Protein AF-A0A0R3PR36-F1 (afdb_monomer_lite)

Sequence (106 aa):
MVVLSTVSVLVPLFAEQFGPFGVIILRFLMGVGEGMMIPGINGMITGWIPLHEKSTAAALLTSGNQLAGISGNPIAAEFCASTFRWPAVFIASGFFNAVVLKCLYF

pLDDT: mean 79.81, std 6.91, range [46.44, 91.5]

Organism: Angiostrongylus costaricensis (NCBI:txid334426)

Foldseek 3Di:
DVQLLVLLLCQVVCCVVVNPVSNVVSVVSNVVVVVVPVVVVVVVLVVPPDPVCSVVVVVVVVVVVVVCCVVLVVVQVVCCVDPNHNSVSSVVSSVVVVVVVVVVVD

Structure (mmCIF, N/CA/C/O backbone):
data_AF-A0A0R3PR36-F1
#
_entry.id   AF-A0A0R3PR36-F1
#
loop_
_atom_site.group_PDB
_atom_site.id
_atom_site.type_symbol
_atom_site.label_atom_id
_atom_site.label_alt_id
_atom_site.label_comp_id
_atom_site.label_asym_id
_atom_site.label_entity_id
_atom_site.label_seq_id
_atom_site.pdbx_PDB_ins_code
_atom_site.Cartn_x
_atom_site.Cartn_y
_atom_site.Cartn_z
_atom_site.occupancy
_atom_site.B_iso_or_equiv
_atom_site.auth_seq_id
_atom_site.auth_comp_id
_atom_site.auth_asym_id
_atom_site.auth_atom_id
_atom_site.pdbx_PDB_model_num
ATOM 1 N N . MET A 1 1 ? -7.502 4.500 0.898 1.00 64.06 1 MET A N 1
ATOM 2 C CA . MET A 1 1 ? -7.155 3.164 0.359 1.00 64.06 1 MET A CA 1
ATOM 3 C C . MET A 1 1 ? -7.252 3.105 -1.159 1.00 64.06 1 MET A C 1
ATOM 5 O O . MET A 1 1 ? -6.228 2.846 -1.768 1.00 64.06 1 MET A O 1
ATOM 9 N N . VAL A 1 2 ? -8.387 3.460 -1.779 1.00 68.31 2 VAL A N 1
ATOM 10 C CA . VAL A 1 2 ? -8.541 3.463 -3.255 1.00 68.31 2 VAL A CA 1
ATOM 11 C C . VAL A 1 2 ? -7.422 4.226 -3.977 1.00 68.31 2 VAL A C 1
ATOM 13 O O . VAL A 1 2 ? -6.802 3.677 -4.876 1.00 68.31 2 VAL A O 1
ATOM 16 N N . VAL A 1 3 ? -7.085 5.439 -3.521 1.00 72.25 3 VAL A N 1
ATOM 17 C CA . VAL A 1 3 ? -6.003 6.253 -4.115 1.00 72.25 3 VAL A CA 1
ATOM 18 C C . VAL A 1 3 ? -4.659 5.513 -4.127 1.00 72.25 3 VAL A C 1
ATOM 20 O O . VAL A 1 3 ? -3.983 5.495 -5.149 1.00 72.25 3 VAL A O 1
ATOM 23 N N . LEU A 1 4 ? -4.289 4.848 -3.028 1.00 71.12 4 LEU A N 1
ATOM 24 C CA . LEU A 1 4 ? -3.016 4.124 -2.913 1.00 71.12 4 LEU A CA 1
ATOM 25 C C . LEU A 1 4 ? -2.982 2.878 -3.805 1.00 71.12 4 LEU A C 1
ATOM 27 O O . LEU A 1 4 ? -1.959 2.590 -4.427 1.00 71.12 4 LEU A O 1
ATOM 31 N N . SER A 1 5 ? -4.106 2.167 -3.910 1.00 68.88 5 SER A N 1
ATOM 32 C CA . SER A 1 5 ? -4.238 0.993 -4.775 1.00 68.88 5 SER A CA 1
ATOM 33 C C . SER A 1 5 ? -4.184 1.375 -6.256 1.00 68.88 5 SER A C 1
ATOM 35 O O . SER A 1 5 ? -3.447 0.756 -7.019 1.00 68.88 5 SER A O 1
ATOM 37 N N . THR A 1 6 ? -4.894 2.433 -6.659 1.00 73.25 6 THR A N 1
ATOM 38 C CA . THR A 1 6 ? -4.876 2.944 -8.036 1.00 73.25 6 THR A CA 1
ATOM 39 C C . THR A 1 6 ? -3.490 3.456 -8.418 1.00 73.25 6 THR A C 1
A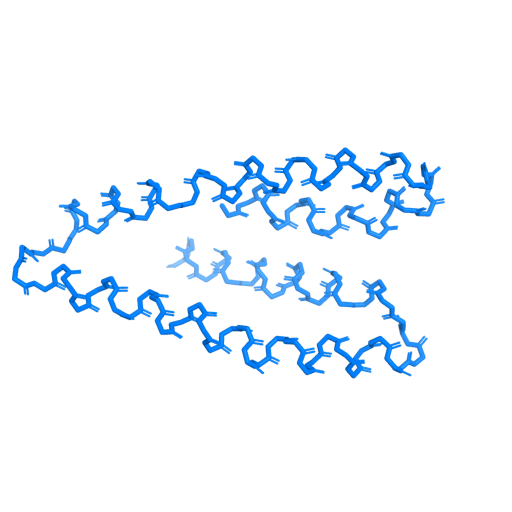TOM 41 O O . THR A 1 6 ? -2.973 3.081 -9.465 1.00 73.25 6 THR A O 1
ATOM 44 N N . VAL A 1 7 ? -2.843 4.247 -7.555 1.00 75.56 7 VAL A N 1
ATOM 45 C CA . VAL A 1 7 ? -1.484 4.750 -7.806 1.00 75.56 7 VAL A CA 1
ATOM 46 C C . VAL A 1 7 ? -0.487 3.595 -7.922 1.00 75.56 7 VAL A C 1
ATOM 48 O O . VAL A 1 7 ? 0.318 3.599 -8.847 1.00 75.56 7 VAL A O 1
ATOM 51 N N . SER A 1 8 ? -0.575 2.570 -7.067 1.00 74.00 8 SER A N 1
ATOM 52 C CA . SER A 1 8 ? 0.334 1.412 -7.115 1.00 74.00 8 SER A CA 1
ATOM 53 C C . SER A 1 8 ? 0.245 0.630 -8.429 1.00 74.00 8 SER A C 1
ATOM 55 O O . SER A 1 8 ? 1.280 0.252 -8.968 1.00 74.00 8 SER A O 1
ATOM 57 N N . VAL A 1 9 ? -0.957 0.435 -8.984 1.00 74.69 9 VAL A N 1
ATOM 58 C CA . VAL A 1 9 ? -1.144 -0.236 -10.288 1.00 74.69 9 VAL A CA 1
ATOM 59 C C . VAL A 1 9 ? -0.625 0.619 -11.452 1.00 74.69 9 VAL A C 1
ATOM 61 O O . VAL A 1 9 ? -0.148 0.082 -12.448 1.00 74.69 9 VAL A O 1
ATOM 64 N N . LEU A 1 10 ? -0.679 1.947 -11.328 1.00 74.25 10 LEU A N 1
ATOM 65 C CA . LEU A 1 10 ? -0.232 2.878 -12.368 1.00 74.25 10 LEU A CA 1
ATOM 66 C C . LEU A 1 10 ? 1.291 3.074 -12.410 1.00 74.25 10 LEU A C 1
ATOM 68 O O . LEU A 1 10 ? 1.812 3.463 -13.453 1.00 74.25 10 LEU A O 1
ATOM 72 N N . VAL A 1 11 ? 2.019 2.782 -11.325 1.00 79.00 11 VAL A N 1
ATOM 73 C CA . VAL A 1 11 ? 3.491 2.906 -11.260 1.00 79.00 11 VAL A CA 1
ATOM 74 C C . VAL A 1 11 ? 4.224 2.159 -12.385 1.00 79.00 11 VAL A C 1
ATOM 76 O O . VAL A 1 11 ? 5.041 2.804 -13.043 1.00 79.00 11 VAL A O 1
ATOM 79 N N . PRO A 1 12 ? 3.979 0.860 -12.657 1.00 71.75 12 PRO A N 1
ATOM 80 C CA . PRO A 1 12 ? 4.669 0.164 -13.744 1.00 71.75 12 PRO A CA 1
ATOM 81 C C . PRO A 1 12 ? 4.345 0.751 -15.127 1.00 71.75 12 PRO A C 1
ATOM 83 O O . PRO A 1 12 ? 5.253 0.933 -15.931 1.00 71.75 12 PRO A O 1
ATOM 86 N N . LEU A 1 13 ? 3.089 1.143 -15.374 1.00 73.62 13 LEU A N 1
ATOM 87 C CA . LEU A 1 13 ? 2.658 1.737 -16.650 1.00 73.62 13 LEU A CA 1
ATOM 88 C C . LEU A 1 13 ? 3.321 3.101 -16.905 1.00 73.62 13 LEU A C 1
ATOM 90 O O . LEU A 1 13 ? 3.843 3.368 -17.986 1.00 73.62 13 LEU A O 1
ATOM 94 N N . PHE A 1 14 ? 3.354 3.962 -15.886 1.00 73.94 14 PHE A N 1
ATOM 95 C CA . PHE A 1 14 ? 3.964 5.288 -15.998 1.00 73.94 14 PHE A CA 1
ATOM 96 C C . PHE A 1 14 ? 5.490 5.236 -16.036 1.00 73.94 14 PHE A C 1
ATOM 98 O O . PHE A 1 14 ? 6.103 6.107 -16.651 1.00 73.94 14 PHE A O 1
ATOM 105 N N . ALA A 1 15 ? 6.110 4.234 -15.409 1.00 75.44 15 ALA A N 1
ATOM 106 C CA . ALA A 1 15 ? 7.553 4.044 -15.490 1.00 75.44 15 ALA A CA 1
ATOM 107 C C . ALA A 1 15 ? 8.007 3.693 -16.914 1.00 75.44 15 ALA A C 1
ATOM 109 O O . ALA A 1 15 ? 9.050 4.180 -17.344 1.00 75.44 15 ALA A O 1
ATOM 110 N N . GLU A 1 16 ? 7.225 2.900 -17.654 1.00 74.12 16 GLU A N 1
ATOM 111 C CA . GLU A 1 16 ? 7.536 2.555 -19.046 1.00 74.12 16 GLU A CA 1
ATOM 112 C C . GLU A 1 16 ? 7.273 3.716 -20.017 1.00 74.12 16 GLU A C 1
ATOM 114 O O . GLU A 1 16 ? 8.068 3.938 -20.927 1.00 74.12 16 GLU A O 1
ATOM 119 N N . GLN A 1 17 ? 6.197 4.490 -19.820 1.00 76.62 17 GLN A N 1
ATOM 120 C CA . GLN A 1 17 ? 5.807 5.555 -20.760 1.00 76.62 17 GLN A CA 1
ATOM 121 C C . GLN A 1 17 ? 6.445 6.924 -20.482 1.00 76.62 17 GLN A C 1
ATOM 123 O O . GLN A 1 17 ? 6.748 7.656 -21.420 1.00 76.62 17 GLN A O 1
ATOM 128 N N . PHE A 1 18 ? 6.640 7.292 -19.213 1.00 75.69 18 PHE A N 1
ATOM 129 C CA . PHE A 1 18 ? 7.090 8.633 -18.802 1.00 75.69 18 PHE A CA 1
ATOM 130 C C . PHE A 1 18 ? 8.443 8.624 -18.079 1.00 75.69 18 PHE A C 1
ATOM 132 O O . PHE A 1 18 ? 8.945 9.679 -17.674 1.00 75.69 18 PHE A O 1
ATOM 139 N N . GLY A 1 19 ? 9.043 7.443 -17.901 1.00 77.44 19 GLY A N 1
ATOM 140 C CA . GLY A 1 19 ? 10.340 7.288 -17.260 1.00 77.44 19 GLY A CA 1
ATOM 141 C C . GLY A 1 19 ? 10.366 7.830 -15.818 1.00 77.44 19 GLY A C 1
ATOM 142 O O . GLY A 1 19 ? 9.369 7.745 -15.093 1.00 77.44 19 GLY A O 1
ATOM 143 N N . PRO A 1 20 ? 11.497 8.395 -15.357 1.00 77.38 20 PRO A N 1
ATOM 144 C CA . PRO A 1 20 ? 11.688 8.756 -13.950 1.00 77.38 20 PRO A CA 1
ATOM 145 C C . PRO A 1 20 ? 10.759 9.878 -13.463 1.00 77.38 20 PRO A C 1
ATOM 147 O O . PRO A 1 20 ? 10.347 9.868 -12.303 1.00 77.38 20 PRO A O 1
ATOM 150 N N . PHE A 1 21 ? 10.370 10.816 -14.334 1.00 81.44 21 PHE A N 1
ATOM 151 C CA . PHE A 1 21 ? 9.473 11.916 -13.963 1.00 81.44 21 PHE A CA 1
ATOM 152 C C . PHE A 1 21 ? 8.060 11.427 -13.614 1.00 81.44 21 PHE A C 1
ATOM 154 O O . PHE A 1 21 ? 7.478 11.894 -12.634 1.00 81.44 21 PHE A O 1
ATOM 161 N N . GLY A 1 22 ? 7.532 10.441 -14.350 1.00 80.19 22 GLY A N 1
ATOM 162 C CA . GLY A 1 22 ? 6.227 9.841 -14.052 1.00 80.19 22 GLY A CA 1
ATOM 163 C C . GLY A 1 22 ? 6.199 9.149 -12.687 1.00 80.19 22 GLY A C 1
ATOM 164 O O . GLY A 1 22 ? 5.252 9.308 -11.917 1.00 80.19 22 GLY A O 1
ATOM 165 N N . VAL A 1 23 ? 7.281 8.448 -12.337 1.00 81.00 23 VAL A N 1
ATOM 166 C CA . VAL A 1 23 ? 7.410 7.763 -11.042 1.00 81.00 23 VAL A CA 1
ATOM 167 C C . VAL A 1 23 ? 7.474 8.755 -9.877 1.00 81.00 23 VAL A C 1
ATOM 169 O O . VAL A 1 23 ? 6.875 8.497 -8.834 1.00 81.00 23 VAL A O 1
ATOM 172 N N . ILE A 1 24 ? 8.145 9.901 -10.044 1.00 85.56 24 ILE A N 1
ATOM 173 C CA . ILE A 1 24 ? 8.231 10.947 -9.009 1.00 85.56 24 ILE A CA 1
ATOM 174 C C . ILE A 1 24 ? 6.844 11.513 -8.681 1.00 85.56 24 ILE A C 1
ATOM 176 O O . ILE A 1 24 ? 6.489 11.635 -7.509 1.00 85.56 24 ILE A O 1
ATOM 180 N N . ILE A 1 25 ? 6.033 11.805 -9.701 1.00 85.12 25 ILE A N 1
ATOM 181 C CA . ILE A 1 25 ? 4.670 12.321 -9.507 1.00 85.12 25 ILE A CA 1
ATOM 182 C C . ILE A 1 25 ? 3.804 11.287 -8.779 1.00 85.12 25 ILE A C 1
ATOM 184 O O . ILE A 1 25 ? 3.110 11.617 -7.817 1.00 85.12 25 ILE A O 1
ATOM 188 N N . LEU A 1 26 ? 3.880 10.017 -9.184 1.00 83.12 26 LEU A N 1
ATOM 189 C CA . LEU A 1 26 ? 3.135 8.945 -8.522 1.00 83.12 26 LEU A CA 1
ATOM 190 C C . LEU A 1 26 ? 3.597 8.718 -7.077 1.00 83.12 26 LEU A C 1
ATOM 192 O O . LEU A 1 26 ? 2.765 8.485 -6.203 1.00 83.12 26 LEU A O 1
ATOM 196 N N . ARG A 1 27 ? 4.898 8.844 -6.788 1.00 83.50 27 ARG A N 1
ATOM 197 C CA . ARG A 1 27 ? 5.436 8.807 -5.417 1.00 83.50 27 ARG A CA 1
ATOM 198 C C . ARG A 1 27 ? 4.896 9.947 -4.560 1.00 83.50 27 ARG A C 1
ATOM 200 O O . ARG A 1 27 ? 4.534 9.707 -3.412 1.00 83.50 27 ARG A O 1
ATOM 207 N N . PHE A 1 28 ? 4.791 11.154 -5.113 1.00 87.38 28 PHE A N 1
ATOM 208 C CA . PHE A 1 28 ? 4.185 12.283 -4.410 1.00 87.38 28 PHE A CA 1
ATOM 209 C C . PHE A 1 28 ? 2.713 12.009 -4.069 1.00 87.38 28 PHE A C 1
ATOM 211 O O . PHE A 1 28 ? 2.306 12.152 -2.918 1.00 87.38 28 PHE A O 1
ATOM 218 N N . LEU A 1 29 ? 1.929 11.529 -5.040 1.00 85.12 29 LEU A N 1
ATOM 219 C CA . LEU A 1 29 ? 0.524 11.166 -4.823 1.00 85.12 29 LEU A CA 1
ATOM 220 C C . LEU A 1 29 ? 0.359 10.032 -3.801 1.00 85.12 29 LEU A C 1
ATOM 222 O O . LEU A 1 29 ? -0.570 10.060 -2.994 1.00 85.12 29 LEU A O 1
ATOM 226 N N . MET A 1 30 ? 1.273 9.060 -3.805 1.00 83.44 30 MET A N 1
ATOM 227 C CA . MET A 1 30 ? 1.311 7.995 -2.805 1.00 83.44 30 MET A CA 1
ATOM 228 C C . MET A 1 30 ? 1.533 8.566 -1.399 1.00 83.44 30 MET A C 1
ATOM 230 O O . MET A 1 30 ? 0.764 8.251 -0.497 1.00 83.44 30 MET A O 1
ATOM 234 N N . GLY A 1 31 ? 2.499 9.475 -1.230 1.00 84.12 31 GLY A N 1
ATOM 235 C CA . GLY A 1 31 ? 2.754 10.134 0.054 1.00 84.12 31 GLY A CA 1
ATOM 236 C C . GLY A 1 31 ? 1.557 10.945 0.564 1.00 84.12 31 GLY A C 1
ATOM 237 O O . GLY A 1 31 ? 1.212 10.871 1.741 1.00 84.12 31 GLY A O 1
ATOM 238 N N . VAL A 1 32 ? 0.858 11.656 -0.327 1.00 86.56 32 VAL A N 1
ATOM 239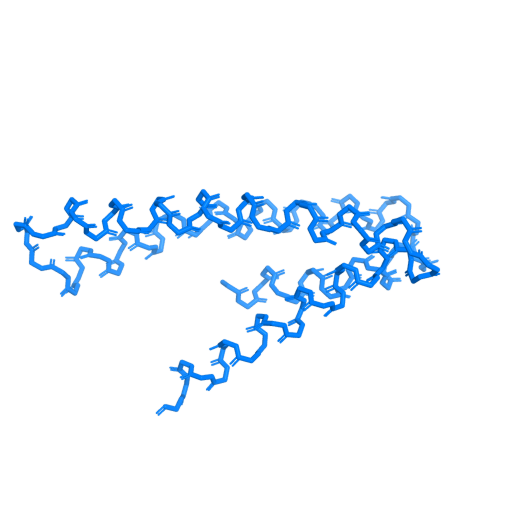 C CA . VAL A 1 32 ? -0.385 12.372 0.020 1.00 86.56 32 VAL A CA 1
ATOM 240 C C . VAL A 1 32 ? -1.470 11.397 0.495 1.00 86.56 32 VAL A C 1
ATOM 242 O O . VAL A 1 32 ? -2.146 11.651 1.493 1.00 86.56 32 VAL A O 1
ATOM 245 N N . GLY A 1 33 ? -1.622 10.257 -0.185 1.00 82.19 33 GLY A N 1
ATOM 246 C CA . GLY A 1 33 ? -2.581 9.219 0.193 1.00 82.19 33 GLY A CA 1
ATOM 247 C C . GLY A 1 33 ? -2.271 8.558 1.540 1.00 82.19 33 GLY A C 1
ATOM 248 O O . GLY A 1 33 ? -3.191 8.324 2.326 1.00 82.19 33 GLY A O 1
ATOM 249 N N . GLU A 1 34 ? -0.998 8.280 1.823 1.00 82.69 34 GLU A N 1
ATOM 250 C CA . GLU A 1 34 ? -0.555 7.704 3.099 1.00 82.69 34 GLU A CA 1
ATOM 251 C C . GLU A 1 34 ? -0.724 8.694 4.255 1.00 82.69 34 GLU A C 1
ATOM 253 O O . GLU A 1 34 ? -1.200 8.313 5.325 1.00 82.69 34 GLU A O 1
ATOM 258 N N . GLY A 1 35 ? -0.444 9.982 4.033 1.00 83.88 35 GLY A N 1
ATOM 259 C CA . GLY A 1 35 ? -0.623 11.022 5.051 1.00 83.88 35 GLY A CA 1
ATOM 260 C C . GLY A 1 35 ? -2.065 11.140 5.562 1.00 83.88 35 GLY A C 1
ATOM 261 O O . GLY A 1 35 ? -2.291 11.389 6.744 1.00 83.88 35 GLY A O 1
ATOM 262 N N . MET A 1 36 ? -3.057 10.892 4.702 1.00 83.31 36 MET A N 1
ATOM 263 C CA . MET A 1 36 ? -4.477 10.911 5.082 1.00 83.31 36 MET A CA 1
ATOM 264 C C . MET A 1 36 ? -4.957 9.622 5.767 1.00 83.31 36 MET A C 1
ATOM 266 O O . MET A 1 36 ? -6.058 9.588 6.320 1.00 83.31 36 MET A O 1
ATOM 270 N N . MET A 1 37 ? -4.159 8.552 5.757 1.00 83.50 37 MET A N 1
ATOM 271 C CA . MET A 1 37 ? -4.572 7.247 6.274 1.00 83.50 37 MET A CA 1
ATOM 272 C C . MET A 1 37 ? -4.700 7.242 7.803 1.00 83.50 37 MET A C 1
ATOM 274 O O . MET A 1 37 ? -5.732 6.833 8.331 1.00 83.50 37 MET A O 1
ATOM 278 N N . ILE A 1 38 ? -3.688 7.738 8.518 1.00 84.50 38 ILE A N 1
ATOM 279 C CA . ILE A 1 38 ? -3.664 7.767 9.989 1.00 84.50 38 ILE A CA 1
ATOM 280 C C . ILE A 1 38 ? -4.818 8.585 10.601 1.00 84.50 38 ILE A C 1
ATOM 282 O O . ILE A 1 38 ? -5.483 8.059 11.499 1.00 84.50 38 ILE A O 1
ATOM 286 N N . PRO A 1 39 ? -5.123 9.824 10.161 1.00 84.94 39 PRO A N 1
ATOM 287 C CA . PRO A 1 39 ? -6.273 10.555 10.695 1.00 84.94 39 PRO A CA 1
ATOM 288 C C . PRO A 1 39 ? -7.605 9.872 10.356 1.00 84.94 39 PRO A C 1
ATOM 290 O O . PRO A 1 39 ? -8.489 9.823 11.210 1.00 84.94 39 PRO A O 1
ATOM 293 N N . GLY A 1 40 ? -7.738 9.274 9.166 1.00 83.94 40 GLY A N 1
ATOM 294 C CA . GLY A 1 40 ? -8.932 8.511 8.790 1.00 83.94 40 GLY A CA 1
ATOM 295 C C . GLY A 1 40 ? -9.170 7.299 9.696 1.00 83.94 40 GLY A C 1
ATOM 296 O O . GLY A 1 40 ? -10.283 7.091 10.178 1.00 83.94 40 GLY A O 1
ATOM 297 N N . ILE A 1 41 ? -8.118 6.533 9.996 1.00 84.12 41 ILE A N 1
ATOM 298 C CA . ILE A 1 41 ? -8.208 5.378 10.900 1.00 84.12 41 ILE A CA 1
ATOM 299 C C . ILE A 1 41 ? -8.542 5.816 12.326 1.00 84.12 41 ILE A C 1
ATOM 301 O O . ILE A 1 41 ? -9.423 5.230 12.952 1.00 84.12 41 ILE A O 1
ATOM 305 N N . ASN A 1 42 ? -7.902 6.873 12.830 1.00 85.00 42 ASN A N 1
ATOM 306 C CA . ASN A 1 42 ? -8.225 7.412 14.151 1.00 85.00 42 ASN A CA 1
ATOM 307 C C . ASN A 1 42 ? -9.678 7.913 14.232 1.00 85.00 42 ASN A C 1
ATOM 309 O O . ASN A 1 42 ? -10.341 7.693 15.246 1.00 85.00 42 ASN A O 1
ATOM 313 N N . GLY A 1 43 ? -10.219 8.507 13.164 1.00 84.50 43 GLY A N 1
ATOM 314 C CA . GLY A 1 43 ? -11.639 8.864 13.083 1.00 84.50 43 GLY A CA 1
ATOM 315 C C . GLY A 1 43 ? -12.565 7.644 13.178 1.00 84.50 43 GLY A C 1
ATOM 316 O O . GLY A 1 43 ? -13.539 7.659 13.927 1.00 84.50 43 GLY A O 1
ATOM 317 N N . MET A 1 44 ? -12.229 6.545 12.497 1.00 84.00 44 MET A N 1
ATOM 318 C CA . MET A 1 44 ? -13.007 5.300 12.576 1.00 84.00 44 MET A CA 1
ATOM 319 C C . MET A 1 44 ? -12.930 4.653 13.964 1.00 84.00 44 MET A C 1
ATOM 321 O O . MET A 1 44 ? -13.960 4.311 14.540 1.00 84.00 44 MET A O 1
ATOM 325 N N . ILE A 1 45 ? -11.728 4.536 14.540 1.00 83.62 45 ILE A N 1
ATOM 326 C CA . ILE A 1 45 ? -11.531 3.954 15.878 1.00 83.62 45 ILE A CA 1
ATOM 327 C C . ILE A 1 45 ? -12.279 4.774 16.930 1.00 83.62 45 ILE A C 1
ATOM 329 O O . ILE A 1 45 ? -12.915 4.215 17.818 1.00 83.62 45 ILE A O 1
ATOM 333 N N . THR A 1 46 ? -12.237 6.104 16.844 1.00 81.50 46 THR A N 1
ATOM 334 C CA . THR A 1 46 ? -12.907 6.955 17.835 1.00 81.50 46 THR A CA 1
ATOM 335 C C . THR A 1 46 ? -14.430 6.898 17.755 1.00 81.50 46 THR A C 1
ATOM 337 O O . THR A 1 46 ? -15.054 7.027 18.809 1.00 81.50 46 THR A O 1
ATOM 340 N N . GLY A 1 47 ? -14.999 6.684 16.561 1.00 83.88 47 GLY A N 1
ATOM 341 C CA . GLY A 1 47 ? -16.444 6.590 16.341 1.00 83.88 47 GLY A CA 1
ATOM 342 C C . GLY A 1 47 ? -17.059 5.212 16.606 1.00 83.88 47 GLY A C 1
ATOM 343 O O . GLY A 1 47 ? -18.218 5.147 16.999 1.00 83.88 47 GLY A O 1
ATOM 344 N N . TRP A 1 48 ? -16.305 4.125 16.412 1.00 82.94 48 TRP A N 1
ATOM 345 C CA . TRP A 1 48 ? -16.843 2.756 16.469 1.00 82.94 48 TRP A CA 1
ATOM 346 C C . TRP A 1 48 ? -16.355 1.937 17.670 1.00 82.94 48 TRP A C 1
ATOM 348 O O . TRP A 1 48 ? -17.056 1.026 18.101 1.00 82.94 48 TRP A O 1
ATOM 358 N N . ILE A 1 49 ? -15.173 2.241 18.222 1.00 83.81 49 ILE A N 1
ATOM 359 C CA . ILE A 1 49 ? -14.571 1.461 19.314 1.00 83.81 49 ILE A CA 1
ATOM 360 C C . ILE A 1 49 ? -14.786 2.182 20.659 1.00 83.81 49 ILE A C 1
ATOM 362 O O . ILE A 1 49 ? -14.448 3.368 20.786 1.00 83.81 49 ILE A O 1
ATOM 366 N N . PRO A 1 50 ? -15.303 1.495 21.696 1.00 83.75 50 PRO A N 1
ATOM 367 C CA . PRO A 1 50 ? -15.463 2.066 23.031 1.00 83.75 50 PRO A CA 1
ATOM 368 C C . PRO A 1 50 ? -14.113 2.449 23.657 1.00 83.75 50 PRO A C 1
ATOM 370 O O . PRO A 1 50 ? -13.080 1.841 23.386 1.00 83.75 50 PRO A O 1
ATOM 373 N N . LEU A 1 51 ? -14.112 3.485 24.505 1.00 79.56 51 LEU A N 1
ATOM 374 C CA . LEU A 1 51 ? -12.900 4.121 25.053 1.00 79.56 51 LEU A CA 1
ATOM 375 C C . LEU A 1 51 ? -11.903 3.150 25.701 1.00 79.56 51 LEU A C 1
ATOM 377 O O . LEU A 1 51 ? -10.701 3.385 25.596 1.00 79.56 51 LEU A O 1
ATOM 381 N N . HIS A 1 52 ? -12.378 2.074 26.330 1.00 82.38 52 HIS A N 1
ATOM 382 C CA . HIS A 1 52 ? -11.521 1.107 27.016 1.00 82.38 52 HIS A CA 1
ATOM 383 C C . HIS A 1 52 ? -10.767 0.160 26.069 1.00 82.38 52 HIS A C 1
ATOM 385 O O . HIS A 1 52 ? -9.737 -0.371 26.466 1.00 82.38 52 HIS A O 1
ATOM 391 N N . GLU A 1 53 ? -11.218 -0.014 24.821 1.00 86.44 53 GLU A N 1
ATOM 392 C CA . GLU A 1 53 ? -10.597 -0.929 23.838 1.00 86.44 53 GLU A CA 1
ATOM 393 C C . GLU A 1 53 ? -9.851 -0.195 22.722 1.00 86.44 53 GLU A C 1
ATOM 395 O O . GLU A 1 53 ? -9.239 -0.826 21.859 1.00 86.44 53 GLU A O 1
ATOM 400 N N . LYS A 1 54 ? -9.851 1.145 22.731 1.00 82.88 54 LYS A N 1
ATOM 401 C CA . LYS A 1 54 ? -9.185 1.951 21.693 1.00 82.88 54 LYS A CA 1
ATOM 402 C C . LYS A 1 54 ? -7.690 1.661 21.594 1.00 82.88 54 LYS A C 1
ATOM 404 O O . LYS A 1 54 ? -7.157 1.599 20.489 1.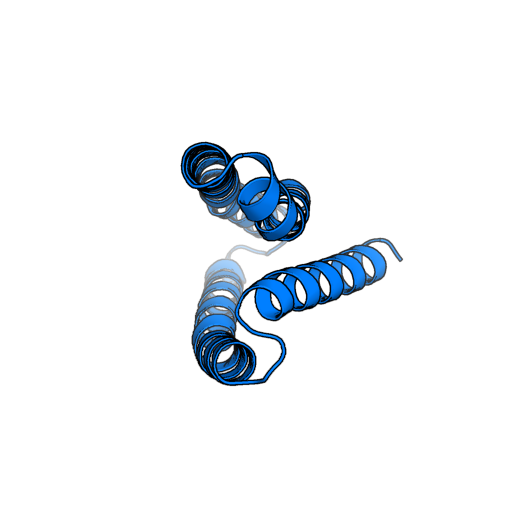00 82.88 54 LYS A O 1
ATOM 409 N N . SER A 1 55 ? -7.019 1.463 22.729 1.00 86.00 55 SER A N 1
ATOM 410 C CA . SER A 1 55 ? -5.598 1.102 22.767 1.00 86.00 55 SER A CA 1
ATOM 411 C C . SER A 1 55 ? -5.348 -0.274 22.146 1.00 86.00 55 SER A C 1
ATOM 413 O O . SER A 1 55 ? -4.411 -0.423 21.365 1.00 86.00 55 SER A O 1
ATOM 415 N N . THR A 1 56 ? -6.219 -1.250 22.410 1.00 88.12 56 THR A N 1
ATOM 416 C CA . THR A 1 56 ? -6.167 -2.586 21.802 1.00 88.12 56 THR A CA 1
ATOM 417 C C . THR A 1 56 ? -6.385 -2.518 20.290 1.00 88.12 56 THR A C 1
ATOM 419 O O . THR A 1 56 ? -5.620 -3.115 19.535 1.00 88.12 56 THR A O 1
ATOM 422 N N . ALA A 1 57 ? -7.363 -1.736 19.824 1.00 85.75 57 ALA A N 1
ATOM 423 C CA . ALA A 1 57 ? -7.609 -1.528 18.396 1.00 85.75 57 ALA A CA 1
ATOM 424 C C . ALA A 1 57 ? -6.414 -0.857 17.689 1.00 85.75 57 ALA A C 1
ATOM 426 O O . ALA A 1 57 ? -6.006 -1.285 16.608 1.00 85.75 57 ALA A O 1
ATOM 427 N N . ALA A 1 58 ? -5.798 0.152 18.312 1.00 86.44 58 ALA A N 1
ATOM 428 C CA . ALA A 1 58 ? -4.595 0.801 17.787 1.00 86.44 58 ALA A CA 1
ATOM 429 C C . ALA A 1 58 ? -3.366 -0.131 17.786 1.00 86.44 58 ALA A C 1
ATOM 431 O O . ALA A 1 58 ? -2.554 -0.098 16.855 1.00 86.44 58 ALA A O 1
ATOM 432 N N . ALA A 1 59 ? -3.238 -0.994 18.799 1.00 88.00 59 ALA A N 1
ATOM 433 C CA . ALA A 1 59 ? -2.189 -2.006 18.862 1.00 88.00 59 ALA A CA 1
ATOM 434 C C . ALA A 1 59 ? -2.347 -3.053 17.749 1.00 88.00 59 ALA A C 1
ATOM 436 O O . ALA A 1 59 ? -1.361 -3.377 17.091 1.00 88.00 59 ALA A O 1
ATOM 437 N N . LEU A 1 60 ? -3.577 -3.515 17.486 1.00 89.00 60 LEU A N 1
ATOM 438 C CA . LEU A 1 60 ? -3.896 -4.420 16.375 1.00 89.00 60 LEU A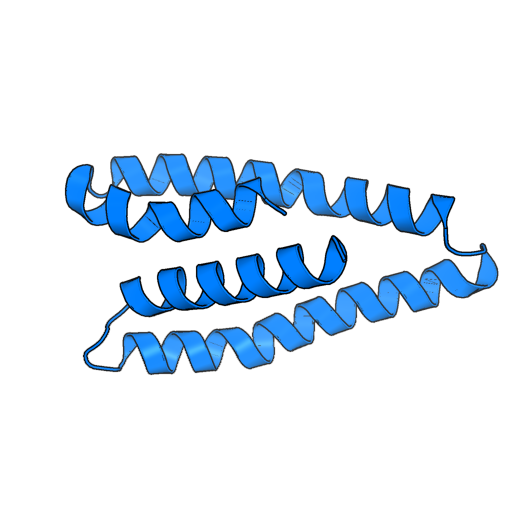 CA 1
ATOM 439 C C . LEU A 1 60 ? -3.594 -3.796 15.006 1.00 89.00 60 LEU A C 1
ATOM 441 O O . LEU A 1 60 ? -3.042 -4.458 14.130 1.00 89.00 60 LEU A O 1
ATOM 445 N N . LEU A 1 61 ? -3.901 -2.509 14.823 1.00 87.06 61 LEU A N 1
ATOM 446 C CA . LEU A 1 61 ? -3.542 -1.785 13.602 1.00 87.06 61 LEU A CA 1
ATOM 447 C C . LEU A 1 61 ? -2.020 -1.759 13.394 1.00 87.06 61 LEU A C 1
ATOM 449 O O . LEU A 1 61 ? -1.521 -2.040 12.304 1.00 87.06 61 LEU A O 1
ATOM 453 N N . THR A 1 62 ? -1.278 -1.420 14.448 1.00 88.25 62 THR A N 1
ATOM 454 C CA . THR A 1 62 ? 0.182 -1.286 14.386 1.00 88.25 62 THR A CA 1
ATOM 455 C C . THR A 1 62 ? 0.857 -2.637 14.160 1.00 88.25 62 THR A C 1
ATOM 457 O O . THR A 1 62 ? 1.783 -2.735 13.355 1.00 88.25 62 THR A O 1
ATOM 460 N N . SER A 1 63 ? 0.391 -3.694 14.829 1.00 91.50 63 SER A N 1
ATOM 461 C CA . SER A 1 63 ? 0.905 -5.050 14.627 1.00 91.50 63 SER A CA 1
ATOM 462 C C . SER A 1 63 ? 0.606 -5.562 13.218 1.00 91.50 63 SER A C 1
ATOM 464 O O . SER A 1 63 ? 1.495 -6.136 12.592 1.00 91.50 63 SER A O 1
ATOM 466 N N . GLY A 1 64 ? -0.580 -5.268 12.673 1.00 86.31 64 GLY A N 1
ATOM 467 C CA . GLY A 1 64 ? -0.918 -5.543 11.276 1.00 86.31 64 GLY A CA 1
ATOM 468 C C . GLY A 1 64 ? 0.041 -4.866 10.293 1.00 86.31 64 GLY A C 1
ATOM 469 O O . GLY A 1 64 ? 0.529 -5.514 9.369 1.00 86.31 64 GLY A O 1
ATOM 470 N N . ASN A 1 65 ? 0.388 -3.595 10.526 1.00 87.25 65 ASN A N 1
ATOM 471 C CA . ASN A 1 65 ? 1.358 -2.875 9.696 1.00 87.25 65 ASN A CA 1
ATOM 472 C C . ASN A 1 65 ? 2.763 -3.503 9.750 1.00 87.25 65 ASN A C 1
ATOM 474 O O . ASN A 1 65 ? 3.413 -3.664 8.718 1.00 87.25 65 ASN A O 1
ATOM 478 N N . GLN A 1 66 ? 3.229 -3.902 10.937 1.00 90.25 66 GLN A N 1
ATOM 479 C CA . GLN A 1 66 ? 4.526 -4.574 11.071 1.00 90.25 66 GLN A CA 1
ATOM 480 C C . GLN A 1 66 ? 4.537 -5.954 10.406 1.00 90.25 66 GLN A C 1
ATOM 482 O O . GLN A 1 66 ? 5.492 -6.292 9.707 1.00 90.25 66 GLN A O 1
ATOM 487 N N . LEU A 1 67 ? 3.460 -6.729 10.559 1.00 89.12 67 LEU A N 1
ATOM 488 C CA . LEU A 1 67 ? 3.312 -8.027 9.905 1.00 89.12 67 LEU A CA 1
ATOM 489 C C . LEU A 1 67 ? 3.308 -7.888 8.377 1.00 89.12 67 LEU A C 1
ATOM 491 O O . LEU A 1 67 ? 3.956 -8.676 7.685 1.00 89.12 67 LEU A O 1
ATOM 495 N N . ALA A 1 68 ? 2.625 -6.868 7.850 1.00 84.50 68 ALA A N 1
ATOM 496 C CA . ALA A 1 68 ? 2.620 -6.557 6.425 1.00 84.50 68 ALA A CA 1
ATOM 497 C C . ALA A 1 68 ? 4.026 -6.218 5.908 1.00 84.50 68 ALA A C 1
ATOM 499 O O . ALA A 1 68 ? 4.402 -6.686 4.840 1.00 84.50 68 ALA A O 1
ATOM 500 N N . GLY A 1 69 ? 4.837 -5.479 6.672 1.00 85.38 69 GLY A N 1
ATOM 501 C CA . GLY A 1 69 ? 6.233 -5.205 6.311 1.00 85.38 69 GLY A CA 1
ATOM 502 C C . GLY A 1 69 ? 7.115 -6.459 6.319 1.00 85.38 69 GLY A C 1
ATOM 503 O O . GLY A 1 69 ? 7.861 -6.700 5.370 1.00 85.38 69 GLY A O 1
ATOM 504 N N . ILE A 1 70 ? 6.999 -7.287 7.364 1.00 88.94 70 ILE A N 1
ATOM 505 C CA . ILE A 1 70 ? 7.794 -8.517 7.523 1.00 88.94 70 ILE A CA 1
ATOM 506 C C . ILE A 1 70 ? 7.464 -9.549 6.443 1.00 88.94 70 ILE A C 1
ATOM 508 O O . ILE A 1 70 ? 8.364 -10.221 5.954 1.00 88.94 70 ILE A O 1
ATOM 512 N N . SER A 1 71 ? 6.193 -9.682 6.064 1.00 85.56 71 SER A N 1
ATOM 513 C CA . SER A 1 71 ? 5.768 -10.615 5.013 1.00 85.56 71 SER A CA 1
ATOM 514 C C . SER A 1 71 ? 5.926 -10.030 3.608 1.00 85.56 71 SER A C 1
ATOM 516 O O . SER A 1 71 ? 6.393 -10.714 2.701 1.00 85.56 71 SER A O 1
ATOM 518 N N . GLY A 1 72 ? 5.587 -8.755 3.421 1.00 83.00 72 GLY A N 1
ATOM 519 C CA . GLY A 1 72 ? 5.581 -8.090 2.122 1.00 83.00 72 GLY A CA 1
ATOM 520 C C . GLY A 1 72 ? 6.973 -7.861 1.544 1.00 83.00 72 GLY A C 1
ATOM 521 O O . GLY A 1 72 ? 7.167 -8.086 0.351 1.00 83.00 72 GLY A O 1
ATOM 522 N N . ASN A 1 73 ? 7.957 -7.469 2.362 1.00 85.06 73 ASN A N 1
ATOM 523 C CA . ASN A 1 73 ? 9.306 -7.173 1.866 1.00 85.06 73 ASN A CA 1
ATOM 524 C C . ASN A 1 73 ? 10.022 -8.404 1.272 1.00 85.06 73 ASN A C 1
ATOM 526 O O . ASN A 1 73 ? 10.543 -8.283 0.162 1.00 85.06 73 ASN A O 1
ATOM 530 N N . PRO A 1 74 ? 10.039 -9.586 1.923 1.00 86.62 74 PRO A N 1
ATOM 531 C CA . PRO A 1 74 ? 10.607 -10.798 1.332 1.00 86.62 74 PRO A CA 1
ATOM 532 C C . PRO A 1 74 ? 9.879 -11.231 0.060 1.00 86.62 74 PRO A C 1
ATOM 534 O O . PRO A 1 74 ? 10.525 -11.559 -0.928 1.00 86.62 74 PRO A O 1
ATOM 537 N N . ILE A 1 75 ? 8.543 -11.167 0.048 1.00 83.62 75 ILE A N 1
ATOM 538 C CA . ILE A 1 75 ? 7.741 -11.507 -1.136 1.00 83.62 75 ILE A CA 1
ATOM 539 C C . ILE A 1 75 ? 8.095 -10.575 -2.302 1.00 83.62 75 ILE A C 1
ATOM 541 O O . ILE A 1 75 ? 8.320 -11.034 -3.420 1.00 83.62 75 ILE A O 1
ATOM 545 N N . ALA A 1 76 ? 8.200 -9.269 -2.045 1.00 82.06 76 ALA A N 1
ATOM 546 C CA . ALA A 1 76 ? 8.616 -8.298 -3.048 1.00 82.06 76 ALA A CA 1
ATOM 547 C C . ALA A 1 76 ? 10.047 -8.560 -3.548 1.00 82.06 76 ALA A C 1
ATOM 549 O O . ALA A 1 76 ? 10.299 -8.442 -4.748 1.00 82.06 76 ALA A O 1
ATOM 550 N N . ALA A 1 77 ? 10.968 -8.945 -2.658 1.00 82.69 77 ALA A N 1
ATOM 551 C CA . ALA A 1 77 ? 12.344 -9.281 -3.016 1.00 82.69 77 ALA A CA 1
ATOM 552 C C . ALA A 1 77 ? 12.416 -10.519 -3.925 1.00 82.69 77 ALA A C 1
ATOM 554 O O . ALA A 1 77 ? 13.081 -10.472 -4.959 1.00 82.69 77 ALA A O 1
ATOM 555 N N . GLU A 1 78 ? 11.673 -11.578 -3.599 1.00 83.56 78 GLU A N 1
ATOM 556 C CA . GLU A 1 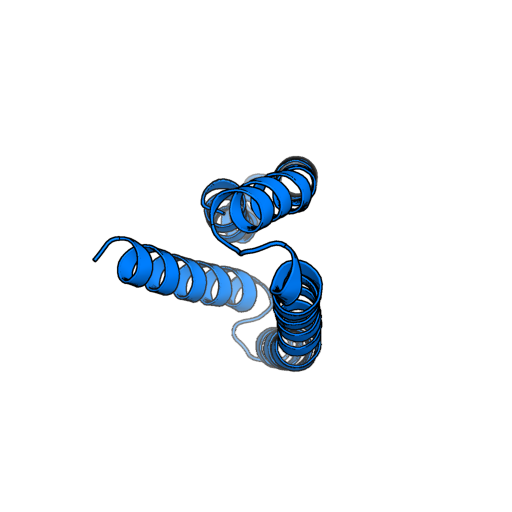78 ? 11.568 -12.794 -4.417 1.00 83.56 78 GLU A CA 1
ATOM 557 C C . GLU A 1 78 ? 10.983 -12.501 -5.804 1.00 83.56 78 GLU A C 1
ATOM 559 O O . GLU A 1 78 ? 11.529 -12.917 -6.827 1.00 83.56 78 GLU A O 1
ATOM 564 N N . PHE A 1 79 ? 9.917 -11.697 -5.878 1.00 79.19 79 PHE A N 1
ATOM 565 C CA . PHE A 1 79 ? 9.363 -11.270 -7.165 1.00 79.19 79 PHE A CA 1
ATOM 566 C C . PHE A 1 79 ? 10.363 -10.447 -7.985 1.00 79.19 79 PHE A C 1
ATOM 568 O O . PHE A 1 79 ? 10.472 -10.665 -9.193 1.00 79.19 79 PHE A O 1
ATOM 575 N N . CYS A 1 80 ? 11.134 -9.559 -7.347 1.00 79.94 80 CYS A N 1
ATOM 576 C CA . CYS A 1 80 ? 12.188 -8.797 -8.018 1.00 79.94 80 CYS A CA 1
ATOM 577 C C . CYS A 1 80 ? 13.330 -9.683 -8.540 1.00 79.94 80 CYS A C 1
ATOM 579 O O . CYS A 1 80 ? 13.897 -9.362 -9.584 1.00 79.94 80 CYS A O 1
ATOM 581 N N . ALA A 1 81 ? 13.660 -10.768 -7.833 1.00 80.62 81 ALA A N 1
ATOM 582 C CA . ALA A 1 81 ? 14.678 -11.738 -8.232 1.00 80.62 81 ALA A CA 1
ATOM 583 C C . ALA A 1 81 ? 14.193 -12.699 -9.335 1.00 80.62 81 ALA A C 1
ATOM 585 O O . ALA A 1 81 ? 14.996 -13.211 -10.115 1.00 80.62 81 ALA A O 1
ATOM 586 N N . SER A 1 82 ? 12.881 -12.928 -9.424 1.00 77.56 82 SER A N 1
ATOM 587 C CA . SER A 1 82 ? 12.265 -13.771 -10.450 1.00 77.56 82 SER A CA 1
ATOM 588 C C . SER A 1 82 ? 12.287 -13.132 -11.849 1.00 77.56 82 SER A C 1
ATOM 590 O O . SER A 1 82 ? 12.446 -11.921 -12.020 1.00 77.56 82 SER A O 1
ATOM 592 N N . THR A 1 83 ? 12.025 -13.938 -12.882 1.00 72.38 83 THR A N 1
ATOM 593 C CA . THR A 1 83 ? 11.906 -13.489 -14.284 1.00 72.38 83 THR A CA 1
ATOM 594 C C . THR A 1 83 ? 10.852 -12.388 -14.483 1.00 72.38 83 THR A C 1
ATOM 596 O O . THR A 1 83 ? 10.936 -11.623 -15.443 1.00 72.38 83 THR A O 1
ATOM 599 N N . PHE A 1 84 ? 9.891 -12.269 -13.561 1.00 68.00 84 PHE A N 1
ATOM 600 C CA . PHE A 1 84 ? 8.809 -11.284 -13.596 1.00 68.00 84 PHE A CA 1
ATOM 601 C C . PHE A 1 84 ? 9.207 -9.880 -13.106 1.00 68.00 84 PHE A C 1
ATOM 603 O O . PHE A 1 84 ? 8.439 -8.935 -13.304 1.00 68.00 84 PHE A O 1
ATOM 610 N N . ARG A 1 85 ? 10.425 -9.721 -12.562 1.00 77.00 85 ARG A N 1
ATOM 611 C CA . ARG A 1 85 ? 11.043 -8.438 -12.180 1.00 77.00 85 ARG A CA 1
ATOM 612 C C . ARG A 1 85 ? 10.147 -7.602 -11.241 1.00 77.00 85 ARG A C 1
ATOM 614 O O . ARG A 1 85 ? 9.152 -8.049 -10.678 1.00 77.00 85 ARG A O 1
ATOM 621 N N . TRP A 1 86 ? 10.523 -6.344 -11.044 1.00 77.38 86 TRP A N 1
ATOM 622 C CA . TRP A 1 86 ? 9.833 -5.401 -10.163 1.00 77.38 86 TRP A CA 1
ATOM 623 C C . TRP A 1 86 ? 8.367 -5.054 -10.537 1.00 77.38 86 TRP A C 1
ATOM 625 O O . TRP A 1 86 ? 7.597 -4.789 -9.611 1.00 77.3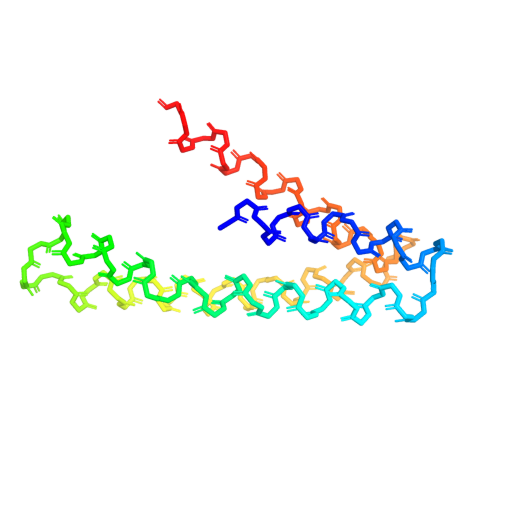8 86 TRP A O 1
ATOM 635 N N . PRO A 1 87 ? 7.911 -5.063 -11.814 1.00 75.06 87 PRO A N 1
ATOM 636 C CA . PRO A 1 87 ? 6.527 -4.696 -12.146 1.00 75.06 87 PRO A CA 1
ATOM 637 C C . PRO A 1 87 ? 5.489 -5.656 -11.553 1.00 75.06 87 PRO A C 1
ATOM 639 O O . PRO A 1 87 ? 4.392 -5.235 -11.185 1.00 75.06 87 PRO A O 1
ATOM 642 N N . ALA A 1 88 ? 5.842 -6.936 -11.404 1.00 74.81 88 ALA A N 1
ATOM 643 C CA . ALA A 1 88 ? 4.949 -7.948 -10.851 1.00 74.81 88 ALA A CA 1
ATOM 644 C C . ALA A 1 88 ? 4.578 -7.691 -9.388 1.00 74.81 88 ALA A C 1
ATOM 646 O O . ALA A 1 88 ? 3.451 -7.983 -8.992 1.00 74.81 88 ALA A O 1
ATOM 647 N N . VAL A 1 89 ? 5.473 -7.068 -8.614 1.00 76.56 89 VAL A N 1
ATOM 648 C CA . VAL A 1 89 ? 5.187 -6.653 -7.233 1.00 76.56 89 VAL A CA 1
ATOM 649 C C . VAL A 1 89 ? 4.003 -5.688 -7.210 1.00 76.56 89 VAL A C 1
ATOM 651 O O . VAL A 1 89 ? 3.051 -5.885 -6.461 1.00 76.56 89 VAL A O 1
ATOM 654 N N . PHE A 1 90 ? 4.014 -4.685 -8.090 1.00 71.50 90 PHE A N 1
ATOM 655 C CA . PHE A 1 90 ? 2.970 -3.663 -8.154 1.00 71.50 90 PHE A CA 1
ATOM 656 C C . PHE A 1 90 ? 1.627 -4.217 -8.646 1.00 71.50 90 PHE A C 1
ATOM 658 O O . PHE A 1 90 ? 0.580 -3.864 -8.099 1.00 71.50 90 PHE A O 1
ATOM 665 N N . ILE A 1 91 ? 1.648 -5.129 -9.624 1.00 74.00 91 ILE A N 1
ATOM 666 C CA . ILE A 1 91 ? 0.447 -5.821 -10.117 1.00 74.00 91 ILE A CA 1
ATOM 667 C C . ILE A 1 91 ? -0.156 -6.709 -9.014 1.00 74.00 91 ILE A C 1
ATOM 669 O O . ILE A 1 91 ? -1.358 -6.635 -8.750 1.00 74.00 91 ILE A O 1
ATOM 673 N N . ALA A 1 92 ? 0.669 -7.512 -8.335 1.00 76.44 92 ALA A N 1
ATOM 674 C CA . ALA A 1 92 ? 0.227 -8.412 -7.272 1.00 76.44 92 ALA A CA 1
ATOM 675 C C . ALA A 1 92 ? -0.335 -7.640 -6.068 1.00 76.44 92 ALA A C 1
ATOM 677 O O . ALA A 1 92 ? -1.422 -7.956 -5.578 1.00 76.44 92 ALA A O 1
ATOM 678 N N . SER A 1 93 ? 0.351 -6.576 -5.633 1.00 74.88 93 SER A N 1
ATOM 679 C CA . SER A 1 93 ? -0.150 -5.690 -4.580 1.00 74.88 93 SER A CA 1
ATOM 680 C C . SER A 1 93 ? -1.461 -5.012 -4.984 1.00 74.88 93 SER A C 1
ATOM 682 O O . SER A 1 93 ? -2.376 -4.920 -4.166 1.00 74.88 93 SER A O 1
ATOM 684 N N . GLY A 1 94 ? -1.597 -4.573 -6.238 1.00 70.88 94 GLY A N 1
ATOM 685 C CA . GLY A 1 94 ? -2.838 -4.000 -6.759 1.00 70.88 94 GLY A CA 1
ATOM 686 C C . GLY A 1 94 ? -4.019 -4.973 -6.709 1.00 70.88 94 GLY A C 1
ATOM 687 O O . GLY A 1 94 ? -5.090 -4.619 -6.213 1.00 70.88 94 GLY A O 1
ATOM 688 N N . PHE A 1 95 ? -3.810 -6.215 -7.152 1.00 78.94 95 PHE A N 1
ATOM 689 C CA . PHE A 1 95 ? -4.836 -7.259 -7.129 1.00 78.94 95 PHE A CA 1
ATOM 690 C C . PHE A 1 95 ? -5.280 -7.606 -5.703 1.00 78.94 95 PHE A C 1
ATOM 692 O O . PHE A 1 95 ? -6.479 -7.635 -5.425 1.00 78.94 95 PHE A O 1
ATOM 699 N N . PHE A 1 96 ? -4.331 -7.799 -4.780 1.00 79.94 96 PHE A N 1
ATOM 700 C CA . PHE A 1 96 ? -4.639 -8.092 -3.378 1.00 79.94 96 PHE A CA 1
ATOM 701 C C . PHE A 1 96 ? -5.518 -7.001 -2.749 1.00 79.94 96 PHE A C 1
ATOM 703 O O . PHE A 1 96 ? -6.548 -7.296 -2.143 1.00 79.94 96 PHE A O 1
ATOM 710 N N . ASN A 1 97 ? -5.173 -5.728 -2.970 1.00 73.06 97 ASN A N 1
ATOM 711 C CA . ASN A 1 97 ? -5.967 -4.601 -2.479 1.00 73.06 97 ASN A CA 1
ATOM 712 C C . ASN A 1 97 ? -7.376 -4.548 -3.098 1.00 73.06 97 ASN A C 1
ATOM 714 O O . ASN A 1 97 ? -8.338 -4.235 -2.399 1.00 73.06 97 ASN A O 1
ATOM 718 N N . ALA A 1 98 ? -7.521 -4.863 -4.388 1.00 74.31 98 ALA A N 1
ATOM 719 C CA . ALA A 1 98 ? -8.823 -4.883 -5.054 1.00 74.31 98 ALA A CA 1
ATOM 720 C C . ALA A 1 98 ? -9.745 -5.990 -4.509 1.00 74.31 98 ALA A C 1
ATOM 722 O O . ALA A 1 98 ? -10.941 -5.759 -4.325 1.00 74.31 98 ALA A O 1
ATOM 723 N N . VAL A 1 99 ? -9.194 -7.171 -4.208 1.00 80.75 99 VAL A N 1
ATOM 724 C CA . VAL A 1 99 ? -9.942 -8.276 -3.583 1.00 80.75 99 VAL A CA 1
ATOM 725 C C . VAL A 1 99 ? -10.425 -7.884 -2.188 1.00 80.75 99 VAL A C 1
ATOM 727 O O . VAL A 1 99 ? -11.606 -8.050 -1.887 1.00 80.75 99 VAL A O 1
ATOM 730 N N . VAL A 1 100 ? -9.548 -7.303 -1.365 1.00 78.88 100 VAL A N 1
ATOM 731 C CA . VAL A 1 100 ? -9.905 -6.824 -0.019 1.00 78.88 100 VAL A CA 1
ATOM 732 C C . VAL A 1 100 ? -10.996 -5.756 -0.087 1.00 78.88 100 VAL A C 1
ATOM 734 O O . VAL A 1 100 ? -11.963 -5.826 0.668 1.00 78.88 100 VAL A O 1
ATOM 737 N N . LEU A 1 101 ? -10.896 -4.811 -1.028 1.00 72.38 101 LEU A N 1
ATOM 738 C CA . LEU A 1 101 ? -11.929 -3.797 -1.237 1.00 72.38 101 LEU A CA 1
ATOM 739 C C . LEU A 1 101 ? -13.278 -4.445 -1.567 1.00 72.38 101 LEU A C 1
ATOM 741 O O . LEU A 1 101 ? -14.284 -4.095 -0.965 1.00 72.38 101 LEU A O 1
ATOM 745 N N . LYS A 1 102 ? -13.308 -5.427 -2.473 1.00 73.12 102 LYS A N 1
ATOM 746 C CA . LYS A 1 102 ? -14.550 -6.126 -2.825 1.00 73.12 102 LYS A CA 1
ATOM 747 C C . LYS A 1 102 ? -15.145 -6.890 -1.636 1.00 73.12 102 LYS A C 1
ATOM 749 O O . LYS A 1 102 ? -16.357 -6.872 -1.477 1.00 73.12 102 LYS A O 1
ATOM 754 N N . CYS A 1 103 ? -14.318 -7.511 -0.795 1.00 75.81 103 CYS A N 1
ATOM 755 C CA . CYS A 1 103 ? -14.768 -8.200 0.420 1.00 75.81 103 CYS A CA 1
ATOM 756 C C . CYS A 1 103 ? -15.326 -7.265 1.502 1.00 75.81 103 CYS A C 1
ATOM 758 O O . CYS A 1 103 ? -16.105 -7.724 2.320 1.00 75.81 103 CYS A O 1
ATOM 760 N N . LEU A 1 104 ? -14.926 -5.990 1.537 1.00 69.19 104 LEU A N 1
ATOM 761 C CA . LEU A 1 104 ? -15.434 -5.013 2.512 1.00 69.19 104 LEU A CA 1
ATOM 762 C C . LEU A 1 104 ? -16.752 -4.347 2.081 1.00 69.19 104 LEU A C 1
ATOM 764 O O . LEU A 1 104 ? -17.414 -3.724 2.906 1.00 69.19 104 LEU A O 1
ATOM 768 N N . TYR A 1 105 ? -17.100 -4.427 0.794 1.00 61.16 105 TYR A N 1
ATOM 769 C CA . TYR A 1 105 ? -18.320 -3.845 0.220 1.00 61.16 105 TYR A CA 1
ATOM 770 C C . TYR A 1 105 ? -19.479 -4.856 0.066 1.00 61.16 105 TYR A C 1
ATOM 772 O O . TYR A 1 105 ? -20.545 -4.466 -0.412 1.00 61.16 105 TYR A O 1
ATOM 780 N N . PHE A 1 106 ? -19.281 -6.120 0.463 1.00 46.44 106 PHE A N 1
ATOM 781 C CA . PHE A 1 106 ? -20.306 -7.167 0.602 1.00 46.44 106 PHE A CA 1
ATOM 782 C C . PHE A 1 106 ? -20.403 -7.596 2.066 1.00 46.44 106 PHE A C 1
ATOM 784 O O . PHE A 1 106 ? -21.526 -7.945 2.487 1.00 46.44 106 PHE A O 1
#

Secondary structure (DSSP, 8-state):
-HHHHHHHHHHHHHHHHHHHHHHHHHHHHHHHHHHTHHHHHHHHHHHHS-TTTHHHHHHHHHHHHHHHHHHHHHHHHHHHHSTTHHHHHHHHHHHHHHHHHHHH--

Radius of gyration: 16.18 Å; chains: 1; bounding box: 35×26×48 Å

InterPro domains:
  IPR011701 Major facilitator superfamily [PF07690] (3-101)
  IPR020846 Major facilitator superfamily domain [PS50850] (1-106)
  IPR036259 MFS transporter superfamily [G3DSA:1.20.1250.20] (1-106)
  IPR036259 MFS transporter superfamily [SSF103473] (3-104)
  IPR050382 Major Facilitator Superfamily Sodium/Anion Cotransporter [PTHR11662] (1-101)